Protein AF-A0A7C1Y4S5-F1 (afdb_monomer_lite)

Sequence (150 aa):
MARQTVYVSGLDELRKGLRSAPPAVKRRLGQVNFEAGKAVIGWAEQEAQSAPAVTRHIFHAKALKASRAARSARLTLGGKKPKIAFAPGAEYGAKKYKRFPPWKGNQWSPDSGKVGYAMHPAFRKRKSEFLDIYMAMLDKVLSEPFPEDV

Foldseek 3Di:
DDDDPDDDPCLVVVLVCLVVDDPQLLQLLLVLLQVLQVVLLVLLLVLQVVFPPLQNQLSVVVQWHWGSGSSHTDIGGFDPDPSRNCRQCQFQNDPPDPPHDPGQDDDPDLQDGPGTRGSSVSCNVCVVVSVVSSVVSVCVSVVDPDPDDD

Structure (mmCIF, N/CA/C/O backbone):
data_AF-A0A7C1Y4S5-F1
#
_entry.id   AF-A0A7C1Y4S5-F1
#
loop_
_atom_site.group_PDB
_atom_site.id
_atom_site.type_symbol
_atom_site.label_atom_id
_atom_site.label_alt_id
_atom_site.label_comp_id
_atom_site.label_asym_id
_atom_site.label_entity_id
_atom_site.label_seq_id
_atom_site.pdbx_PDB_ins_code
_atom_site.Cartn_x
_atom_site.Cartn_y
_atom_site.Cartn_z
_atom_site.occupancy
_atom_site.B_iso_or_equiv
_atom_site.auth_seq_id
_atom_site.auth_comp_id
_atom_site.auth_asym_id
_atom_site.auth_atom_id
_atom_site.pdbx_PDB_model_num
ATOM 1 N N . MET A 1 1 ? -17.733 -6.679 -24.418 1.00 42.50 1 MET A N 1
ATOM 2 C CA . MET A 1 1 ? -17.828 -7.404 -23.131 1.00 42.50 1 MET A CA 1
ATOM 3 C C . MET A 1 1 ? -18.626 -6.547 -22.162 1.00 42.50 1 MET A C 1
ATOM 5 O O . MET A 1 1 ? -18.253 -5.397 -21.955 1.00 42.50 1 MET A O 1
ATOM 9 N N . ALA A 1 2 ? -19.755 -7.049 -21.661 1.00 44.09 2 ALA A N 1
ATOM 10 C CA . ALA A 1 2 ? -20.626 -6.311 -20.748 1.00 44.09 2 ALA A CA 1
ATOM 11 C C . ALA A 1 2 ? -19.948 -6.119 -19.377 1.00 44.09 2 ALA A C 1
ATOM 13 O O . ALA A 1 2 ? -19.316 -7.038 -18.860 1.00 44.09 2 ALA A O 1
ATOM 14 N N . ARG A 1 3 ? -20.054 -4.910 -18.806 1.00 49.00 3 ARG A N 1
ATOM 15 C CA . ARG A 1 3 ? -19.579 -4.570 -17.453 1.00 49.00 3 ARG A CA 1
ATOM 16 C C . ARG A 1 3 ? -20.334 -5.417 -16.424 1.00 49.00 3 ARG A C 1
ATOM 18 O O . ARG A 1 3 ? -21.515 -5.174 -16.203 1.00 49.00 3 ARG A O 1
ATOM 25 N N . GLN A 1 4 ? -19.659 -6.344 -15.749 1.00 51.31 4 GLN A N 1
ATOM 26 C CA . GLN A 1 4 ? -20.163 -6.868 -14.481 1.00 51.31 4 GLN A CA 1
ATOM 27 C C . GLN A 1 4 ? -19.812 -5.871 -13.380 1.00 51.31 4 GLN A C 1
ATOM 29 O O . GLN A 1 4 ? -18.689 -5.823 -12.879 1.00 51.31 4 GLN A O 1
ATOM 34 N N . THR A 1 5 ? -20.777 -5.026 -13.033 1.00 58.62 5 THR A N 1
ATOM 35 C CA . THR A 1 5 ? -20.714 -4.252 -11.797 1.00 58.62 5 THR A CA 1
ATOM 36 C C . THR A 1 5 ? -20.957 -5.227 -10.651 1.00 58.62 5 THR A C 1
ATOM 38 O O . THR A 1 5 ? -22.079 -5.685 -10.456 1.00 58.62 5 THR A O 1
ATOM 41 N N . VAL A 1 6 ? -19.902 -5.590 -9.924 1.00 70.06 6 VAL A N 1
ATOM 42 C CA . VAL A 1 6 ? -20.026 -6.432 -8.730 1.00 70.06 6 VAL A CA 1
ATOM 43 C C . VAL A 1 6 ? -20.606 -5.573 -7.612 1.00 70.06 6 VAL A C 1
ATOM 45 O O . VAL A 1 6 ? -19.927 -4.694 -7.081 1.00 70.06 6 VAL A O 1
ATOM 48 N N . TYR A 1 7 ? -21.876 -5.798 -7.284 1.00 70.19 7 TYR A N 1
ATOM 49 C CA . TYR A 1 7 ? -22.508 -5.193 -6.120 1.00 70.19 7 TYR A CA 1
ATOM 50 C C . TYR A 1 7 ? -22.237 -6.076 -4.904 1.00 70.19 7 TYR A C 1
ATOM 52 O O . TYR A 1 7 ? -22.620 -7.244 -4.880 1.00 70.19 7 TYR A O 1
ATOM 60 N N . VAL A 1 8 ? -21.544 -5.530 -3.908 1.00 75.50 8 VAL A N 1
ATOM 61 C CA . VAL A 1 8 ? -21.287 -6.229 -2.647 1.00 75.50 8 VAL A CA 1
ATOM 62 C C . VAL A 1 8 ? -22.318 -5.744 -1.640 1.00 75.50 8 VAL A C 1
ATOM 64 O O . VAL A 1 8 ? -22.216 -4.624 -1.137 1.00 75.50 8 VAL A O 1
ATOM 67 N N . SER A 1 9 ? -23.319 -6.583 -1.377 1.00 82.44 9 SER A N 1
ATOM 68 C CA . SER A 1 9 ? -24.335 -6.312 -0.357 1.00 82.44 9 SER A CA 1
ATOM 69 C C . SER A 1 9 ? -23.674 -6.085 1.010 1.00 82.44 9 SER A C 1
ATOM 71 O O . SER A 1 9 ? -22.777 -6.839 1.389 1.00 82.44 9 SER A O 1
ATOM 73 N N . GLY A 1 10 ? -24.074 -5.036 1.735 1.00 80.69 10 GLY A N 1
ATOM 74 C CA . GLY A 1 10 ? -23.580 -4.738 3.086 1.00 80.69 10 GLY A CA 1
ATOM 75 C C . GLY A 1 10 ? -22.299 -3.895 3.167 1.00 80.69 10 GLY A C 1
ATOM 76 O O . GLY A 1 10 ? -21.916 -3.465 4.257 1.00 80.69 10 GLY A O 1
ATOM 77 N N . LEU A 1 11 ? -21.604 -3.631 2.051 1.00 81.50 11 LEU A N 1
ATOM 78 C CA . LEU A 1 11 ? -20.330 -2.896 2.083 1.00 81.50 11 LEU A CA 1
ATOM 79 C C . LEU A 1 11 ? -20.509 -1.418 2.454 1.00 81.50 11 LEU A C 1
ATOM 81 O O . LEU A 1 11 ? -19.671 -0.840 3.155 1.00 81.50 11 LEU A O 1
ATOM 85 N N . ASP A 1 12 ? -21.573 -0.784 1.972 1.00 82.75 12 ASP A N 1
ATOM 86 C CA . ASP A 1 12 ? -21.826 0.626 2.259 1.00 82.75 12 ASP A CA 1
ATOM 87 C C . ASP A 1 12 ? -22.376 0.818 3.676 1.00 82.75 12 ASP A C 1
ATOM 89 O O . ASP A 1 12 ? -21.996 1.778 4.353 1.00 82.75 12 ASP A O 1
ATOM 93 N N . GLU A 1 13 ? -23.174 -0.128 4.169 1.00 85.06 13 GLU A N 1
ATOM 94 C CA . GLU A 1 13 ? -23.612 -0.229 5.562 1.00 85.06 13 GLU A CA 1
ATOM 95 C C . GLU A 1 13 ? -22.403 -0.380 6.488 1.00 85.06 13 GLU A C 1
ATOM 97 O O . GLU A 1 13 ? -22.248 0.403 7.427 1.00 85.06 13 GLU A O 1
ATOM 102 N N . LEU A 1 14 ? -21.481 -1.293 6.168 1.00 82.25 14 LEU A N 1
ATOM 103 C CA . LEU A 1 14 ? -20.233 -1.469 6.909 1.00 82.25 14 LEU A CA 1
ATOM 104 C C . LEU A 1 14 ? -19.409 -0.176 6.926 1.00 82.25 14 LEU A C 1
ATOM 106 O O . LEU A 1 14 ? -18.953 0.266 7.978 1.00 82.25 14 LEU A O 1
ATOM 110 N N . ARG A 1 15 ? -19.236 0.489 5.778 1.00 82.00 15 ARG A N 1
ATOM 111 C CA . ARG A 1 15 ? -18.491 1.759 5.701 1.00 82.00 15 ARG A CA 1
ATOM 112 C C . ARG A 1 15 ? -19.128 2.864 6.536 1.00 82.00 15 ARG A C 1
ATOM 114 O O . ARG A 1 15 ? -18.396 3.677 7.111 1.00 82.00 15 ARG A O 1
ATOM 121 N N . LYS A 1 16 ? -20.461 2.925 6.577 1.00 85.00 16 LYS A N 1
ATOM 122 C CA . LYS A 1 16 ? -21.208 3.850 7.438 1.00 85.00 16 LYS A CA 1
ATOM 123 C C . LYS A 1 16 ? -21.005 3.489 8.912 1.00 85.00 16 LYS A C 1
ATOM 125 O O . LYS A 1 16 ? -20.628 4.372 9.677 1.00 85.00 16 LYS A O 1
ATOM 130 N N . GLY A 1 17 ? -21.118 2.214 9.282 1.00 83.19 17 GLY A N 1
ATOM 131 C CA . GLY A 1 17 ? -20.847 1.724 10.638 1.00 83.19 17 GLY A CA 1
ATOM 132 C C . GLY A 1 17 ? -19.432 2.065 11.112 1.00 83.19 17 GLY A C 1
ATOM 133 O O . GLY A 1 17 ? -19.253 2.688 12.155 1.00 83.19 17 GLY A O 1
ATOM 134 N N . LEU A 1 18 ? -18.416 1.809 10.283 1.00 83.25 18 LEU A N 1
ATOM 135 C C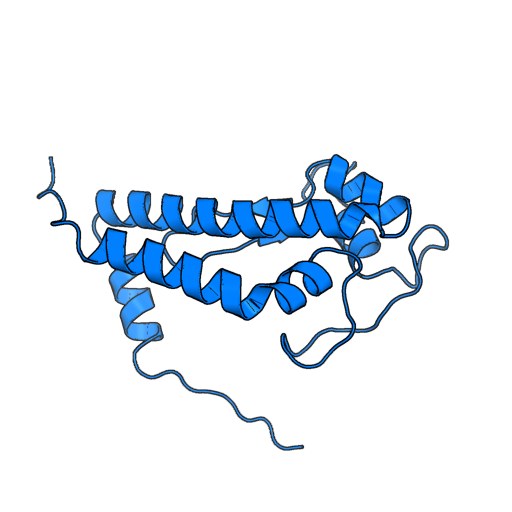A . LEU A 1 18 ? -17.021 2.167 10.568 1.00 83.25 18 LEU A CA 1
ATOM 136 C C . LEU A 1 18 ? -16.794 3.680 10.701 1.00 83.25 18 LEU A C 1
ATOM 138 O O . LEU A 1 18 ? -15.864 4.123 11.380 1.00 83.25 18 LEU A O 1
ATOM 142 N N . ARG A 1 19 ? -17.625 4.504 10.053 1.00 83.62 19 ARG A N 1
ATOM 143 C CA . ARG A 1 19 ? -17.575 5.962 10.212 1.00 83.62 19 ARG A CA 1
ATOM 144 C C . ARG A 1 19 ? -18.097 6.394 11.580 1.00 83.62 19 ARG A C 1
ATOM 146 O O . ARG A 1 19 ? -17.559 7.357 12.125 1.00 83.62 19 ARG A O 1
ATOM 153 N N . SER A 1 20 ? -19.070 5.682 12.134 1.00 87.00 20 SER A N 1
ATOM 154 C CA . SER A 1 20 ? -19.657 5.954 13.451 1.00 87.00 20 SER A CA 1
ATOM 155 C C . SER A 1 20 ? -18.988 5.188 14.596 1.00 87.00 20 SER A C 1
ATOM 157 O O . SER A 1 20 ? -19.250 5.498 15.747 1.00 87.00 20 SER A O 1
ATOM 159 N N . ALA A 1 21 ? -18.083 4.250 14.299 1.00 85.88 21 ALA A N 1
ATOM 160 C CA . ALA A 1 21 ? -17.391 3.449 15.306 1.00 85.88 21 ALA A CA 1
ATOM 161 C C . ALA A 1 21 ? -16.621 4.296 16.349 1.00 85.88 21 ALA A C 1
ATOM 163 O O . ALA A 1 21 ? -16.157 5.400 16.013 1.00 85.88 21 ALA A O 1
ATOM 164 N N . PRO A 1 22 ? -16.413 3.773 17.573 1.00 88.50 22 PRO A N 1
ATOM 165 C CA . PRO A 1 22 ? -15.648 4.462 18.606 1.00 88.50 22 PRO A CA 1
ATOM 166 C C . PRO A 1 22 ? -14.219 4.820 18.152 1.00 88.50 22 PRO A C 1
ATOM 168 O O . PRO A 1 22 ? -13.632 4.128 17.303 1.00 88.50 22 PRO A O 1
ATOM 171 N N . PRO A 1 23 ? -13.612 5.896 18.691 1.00 88.94 23 PRO A N 1
ATOM 172 C CA . PRO A 1 23 ? -12.260 6.320 18.322 1.00 88.94 23 PRO A CA 1
ATOM 173 C C . PRO A 1 23 ? -11.196 5.229 18.505 1.00 88.94 23 PRO A C 1
ATOM 175 O O . PRO A 1 23 ? -10.288 5.123 17.674 1.00 88.94 23 PRO A O 1
ATOM 178 N N . ALA A 1 24 ? -11.321 4.402 19.549 1.00 87.38 24 ALA A N 1
ATOM 179 C CA . ALA A 1 24 ? -10.422 3.279 19.815 1.00 87.38 24 ALA A CA 1
ATOM 180 C C . ALA A 1 24 ? -10.436 2.259 18.662 1.00 87.38 24 ALA A C 1
ATOM 182 O O . ALA A 1 24 ? -9.384 1.934 18.100 1.00 87.38 24 ALA A O 1
ATOM 183 N N . VAL A 1 25 ? -11.632 1.858 18.220 1.00 86.25 25 VAL A N 1
ATOM 184 C CA . VAL A 1 25 ? -11.836 0.935 17.091 1.00 86.25 25 VAL A CA 1
ATOM 185 C C . VAL A 1 25 ? -11.248 1.506 15.804 1.00 86.25 25 VAL A C 1
ATOM 187 O O . VAL A 1 25 ? -10.482 0.843 15.104 1.00 86.25 25 VAL A O 1
ATOM 190 N N . LYS A 1 26 ? -11.527 2.782 15.510 1.00 89.62 26 LYS A N 1
ATOM 191 C CA . LYS A 1 26 ? -10.980 3.464 14.326 1.00 89.62 26 LYS A CA 1
ATOM 192 C C . LYS A 1 26 ? -9.455 3.493 14.328 1.00 89.62 26 LYS A C 1
ATOM 194 O O . LYS A 1 26 ? -8.841 3.310 13.276 1.00 89.62 26 LYS A O 1
ATOM 199 N N . ARG A 1 27 ? -8.834 3.726 15.488 1.00 90.19 27 ARG A N 1
ATOM 200 C CA . ARG A 1 27 ? -7.373 3.744 15.631 1.00 90.19 27 ARG A CA 1
ATOM 201 C C . ARG A 1 27 ? -6.779 2.362 15.369 1.00 90.19 27 ARG A C 1
ATOM 203 O O . ARG A 1 27 ? -5.809 2.264 14.620 1.00 90.19 27 ARG A O 1
ATOM 210 N N . ARG A 1 28 ? -7.389 1.311 15.926 1.00 89.44 28 ARG A N 1
ATOM 211 C CA . ARG A 1 28 ? -6.960 -0.083 15.747 1.00 89.44 28 ARG A CA 1
ATOM 212 C C . ARG A 1 28 ? -7.080 -0.531 14.289 1.00 89.44 28 ARG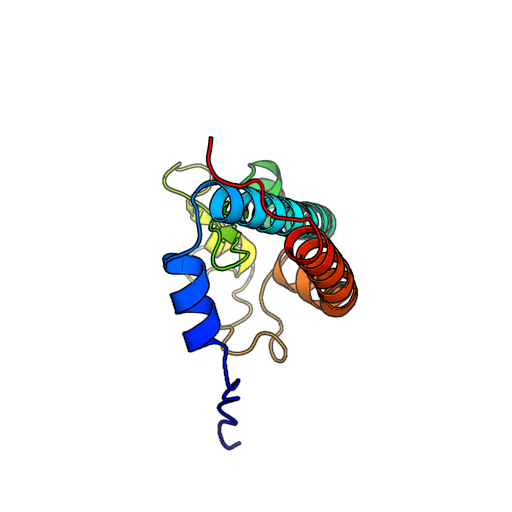 A C 1
ATOM 214 O O . ARG A 1 28 ? -6.096 -0.980 13.710 1.00 89.44 28 ARG A O 1
ATOM 221 N N . LEU A 1 29 ? -8.229 -0.290 13.658 1.00 90.38 29 LEU A N 1
ATOM 222 C CA . LEU A 1 29 ? -8.431 -0.564 12.230 1.00 90.38 29 LEU A CA 1
ATOM 223 C C . LEU A 1 29 ? -7.473 0.240 11.347 1.00 90.38 29 LEU A C 1
ATOM 225 O O . LEU A 1 29 ? -6.924 -0.276 10.378 1.00 90.38 29 LEU A O 1
ATOM 229 N N . GLY A 1 30 ? -7.231 1.508 11.687 1.00 91.50 30 GLY A N 1
ATOM 230 C CA . GLY A 1 30 ? -6.249 2.337 10.994 1.00 91.50 30 GLY A CA 1
ATOM 231 C C . GLY A 1 30 ? -4.832 1.766 11.070 1.00 91.50 30 GLY A C 1
ATOM 232 O O . GLY A 1 30 ? -4.096 1.836 10.086 1.00 91.50 30 GLY A O 1
ATOM 233 N N . GLN A 1 31 ? -4.459 1.179 12.207 1.00 92.38 31 GLN A N 1
ATOM 234 C CA . GLN A 1 31 ? -3.170 0.517 12.389 1.00 92.38 31 GLN A CA 1
ATOM 235 C C . GLN A 1 31 ? -3.070 -0.767 11.554 1.00 92.38 31 GLN A C 1
ATOM 237 O O . GLN A 1 31 ? -2.095 -0.914 10.821 1.00 92.38 31 GLN A O 1
ATOM 242 N N . VAL A 1 32 ? -4.094 -1.625 11.568 1.00 91.75 32 VAL A N 1
ATOM 243 C CA . VAL A 1 32 ? -4.147 -2.832 10.719 1.00 91.75 32 VAL A CA 1
ATOM 244 C C . VAL A 1 32 ? -4.042 -2.480 9.237 1.00 91.75 32 VAL A C 1
ATOM 246 O O . VAL A 1 32 ? -3.207 -3.023 8.517 1.00 91.75 32 VAL A O 1
ATOM 249 N N . ASN A 1 33 ? -4.819 -1.499 8.778 1.00 92.25 33 ASN A N 1
ATOM 250 C CA . ASN A 1 33 ? -4.788 -1.045 7.386 1.00 92.25 33 ASN A CA 1
ATOM 251 C C . ASN A 1 33 ? -3.410 -0.508 6.978 1.00 92.25 33 ASN A C 1
ATOM 253 O O . ASN A 1 33 ? -2.990 -0.645 5.826 1.00 92.25 33 ASN A O 1
ATOM 257 N N . PHE A 1 34 ? -2.697 0.097 7.925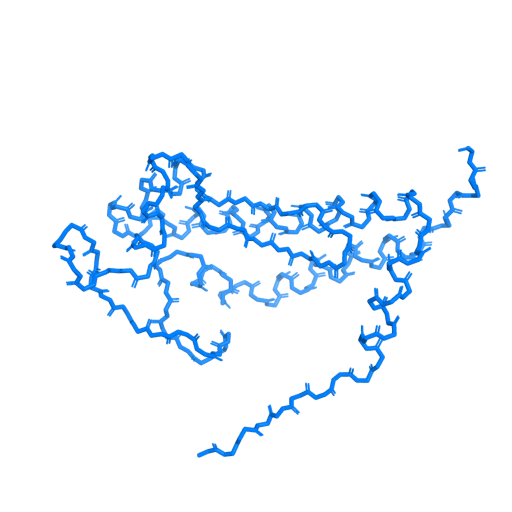 1.00 92.88 34 PHE A N 1
ATOM 258 C CA . PHE A 1 34 ? -1.347 0.591 7.715 1.00 92.88 34 PHE A CA 1
ATOM 259 C C . PHE A 1 34 ? -0.306 -0.528 7.680 1.00 92.88 34 PHE A C 1
ATOM 261 O O . PHE A 1 34 ? 0.602 -0.474 6.851 1.00 92.88 34 PHE A O 1
ATOM 268 N N . GLU A 1 35 ? -0.435 -1.542 8.532 1.00 92.31 35 GLU A N 1
ATOM 269 C CA . GLU A 1 35 ? 0.427 -2.729 8.534 1.00 92.31 35 GLU A CA 1
ATOM 270 C C . GLU A 1 35 ? 0.250 -3.555 7.259 1.00 92.31 35 GLU A C 1
ATOM 272 O O . GLU A 1 35 ? 1.235 -3.850 6.581 1.00 92.31 35 GLU A O 1
ATOM 277 N N . ALA A 1 36 ? -0.995 -3.792 6.844 1.00 90.06 36 ALA A N 1
ATOM 278 C CA . ALA A 1 36 ? -1.307 -4.398 5.554 1.00 90.06 36 ALA A CA 1
ATOM 279 C C . ALA A 1 36 ? -0.685 -3.605 4.394 1.00 90.06 36 ALA A C 1
ATOM 281 O O . ALA A 1 36 ? -0.042 -4.161 3.503 1.00 90.06 36 ALA A O 1
ATOM 282 N N . GLY A 1 37 ? -0.814 -2.275 4.430 1.00 89.69 37 GLY A N 1
ATOM 283 C CA . GLY A 1 37 ? -0.191 -1.398 3.443 1.00 89.69 37 GLY A CA 1
ATOM 284 C C . GLY A 1 37 ? 1.339 -1.487 3.438 1.00 89.69 37 GLY A C 1
ATOM 285 O O . GLY A 1 37 ? 1.944 -1.447 2.369 1.00 89.69 37 GLY A O 1
ATOM 286 N N . LYS A 1 38 ? 1.981 -1.640 4.601 1.00 91.88 38 LYS A N 1
ATOM 287 C CA . LYS A 1 38 ? 3.438 -1.825 4.701 1.00 91.88 38 LYS A CA 1
ATOM 288 C C . LYS A 1 38 ? 3.907 -3.124 4.057 1.00 91.88 38 LYS A C 1
ATOM 290 O O . LYS A 1 38 ? 4.942 -3.095 3.398 1.00 91.88 38 LYS A O 1
ATOM 295 N N . ALA A 1 39 ? 3.162 -4.218 4.213 1.00 90.44 39 ALA A N 1
ATOM 296 C CA . ALA A 1 39 ? 3.491 -5.480 3.552 1.00 90.44 39 ALA A CA 1
ATOM 297 C C . ALA A 1 39 ? 3.540 -5.294 2.026 1.00 90.44 39 ALA A C 1
ATOM 299 O O . ALA A 1 39 ? 4.546 -5.607 1.392 1.00 90.44 39 ALA A O 1
ATOM 300 N N . VAL A 1 40 ? 2.516 -4.643 1.458 1.00 88.94 40 VAL A N 1
ATOM 301 C CA . VAL A 1 40 ? 2.466 -4.341 0.018 1.00 88.94 40 VAL A CA 1
ATOM 302 C C . VAL A 1 40 ? 3.603 -3.419 -0.419 1.00 88.94 40 VAL A C 1
ATOM 304 O O . VAL A 1 40 ? 4.170 -3.619 -1.491 1.00 88.94 40 VAL A O 1
ATOM 307 N N . ILE A 1 41 ? 3.970 -2.428 0.399 1.00 90.62 41 ILE A N 1
ATOM 308 C CA . ILE A 1 41 ? 5.126 -1.565 0.118 1.00 90.62 41 ILE A CA 1
ATOM 309 C C . ILE A 1 41 ? 6.413 -2.389 0.070 1.00 90.62 41 ILE A C 1
ATOM 311 O O . ILE A 1 41 ? 7.164 -2.244 -0.889 1.00 90.62 41 ILE A O 1
ATOM 315 N N . GLY A 1 42 ? 6.640 -3.280 1.039 1.00 90.06 42 GLY A N 1
ATOM 316 C CA . GLY A 1 42 ? 7.817 -4.149 1.061 1.00 90.06 42 GLY A CA 1
ATOM 317 C C . GLY A 1 42 ? 7.900 -5.044 -0.177 1.00 90.06 42 GLY A C 1
ATOM 318 O O . GLY A 1 42 ? 8.953 -5.143 -0.804 1.00 90.06 42 GLY A O 1
ATOM 319 N N . TRP A 1 43 ? 6.779 -5.630 -0.603 1.00 90.62 43 TRP A N 1
ATOM 320 C CA . TRP A 1 43 ? 6.733 -6.422 -1.836 1.00 90.62 43 TRP A CA 1
ATOM 321 C C . TRP A 1 43 ? 6.988 -5.578 -3.086 1.00 90.62 43 TRP A C 1
ATOM 323 O O . TRP A 1 43 ? 7.690 -6.009 -3.997 1.00 90.62 43 TRP A O 1
ATOM 333 N N . ALA A 1 44 ? 6.444 -4.363 -3.136 1.00 88.19 44 ALA A N 1
ATOM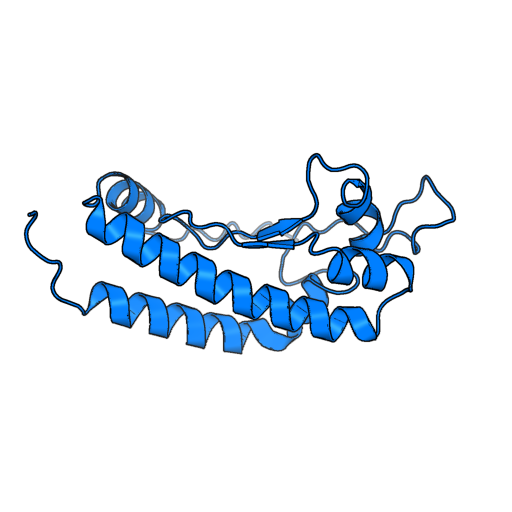 334 C CA . ALA A 1 44 ? 6.662 -3.457 -4.252 1.00 88.19 44 ALA A CA 1
ATOM 335 C C . ALA A 1 44 ? 8.116 -2.964 -4.320 1.00 88.19 44 ALA A C 1
ATOM 337 O O . ALA A 1 44 ? 8.663 -2.836 -5.410 1.00 88.19 44 ALA A O 1
ATOM 338 N N . GLU A 1 45 ? 8.765 -2.735 -3.178 1.00 89.31 45 GLU A N 1
ATOM 339 C CA . GLU A 1 45 ? 10.195 -2.421 -3.102 1.00 89.31 45 GLU A CA 1
ATOM 340 C C . GLU A 1 45 ? 11.064 -3.592 -3.583 1.00 89.31 45 GLU A C 1
ATOM 342 O O . GLU A 1 45 ? 12.043 -3.362 -4.292 1.00 89.31 45 GLU A O 1
ATOM 347 N N . GLN A 1 46 ? 10.687 -4.838 -3.270 1.00 89.00 46 GLN A N 1
ATOM 348 C CA . GLN A 1 46 ? 11.355 -6.037 -3.795 1.00 89.00 46 GLN A CA 1
ATOM 349 C C . GLN A 1 46 ? 11.213 -6.140 -5.318 1.00 89.00 46 GLN A C 1
ATOM 351 O O . GLN A 1 46 ? 12.213 -6.270 -6.020 1.00 89.00 46 GLN A O 1
ATOM 356 N N . GLU A 1 47 ? 9.994 -6.010 -5.853 1.00 87.88 47 GLU A N 1
ATOM 357 C CA . GLU A 1 47 ? 9.772 -6.019 -7.307 1.00 87.88 47 GLU A CA 1
ATOM 358 C C . GLU A 1 47 ? 10.508 -4.871 -8.003 1.00 87.88 47 GLU A C 1
ATOM 360 O O . GLU A 1 47 ? 11.064 -5.056 -9.091 1.00 87.88 47 GLU A O 1
ATOM 365 N N . ALA A 1 48 ? 10.582 -3.701 -7.359 1.00 87.31 48 ALA A N 1
ATOM 366 C CA . ALA A 1 48 ? 11.275 -2.544 -7.900 1.00 87.31 48 ALA A CA 1
ATOM 367 C C . ALA A 1 48 ? 12.751 -2.834 -8.181 1.00 87.31 48 ALA A C 1
ATOM 369 O O . ALA A 1 48 ? 13.266 -2.279 -9.143 1.00 87.31 48 ALA A O 1
ATOM 370 N N . GLN A 1 49 ? 13.426 -3.725 -7.444 1.00 87.25 49 GLN A N 1
ATOM 371 C CA . GLN A 1 49 ? 14.841 -4.063 -7.683 1.00 87.25 49 GLN A CA 1
ATOM 372 C C . GLN A 1 49 ? 15.106 -4.595 -9.099 1.00 87.25 49 GLN A C 1
ATOM 374 O O . GLN A 1 49 ? 16.178 -4.356 -9.659 1.00 87.25 49 GLN A O 1
ATOM 379 N N . SER A 1 50 ? 14.112 -5.262 -9.688 1.00 85.38 50 SER A N 1
ATOM 380 C CA . SER A 1 50 ? 14.149 -5.774 -11.062 1.00 85.38 50 SER A CA 1
ATOM 381 C C . SER A 1 50 ? 13.607 -4.782 -12.104 1.00 85.38 50 SER A C 1
ATOM 383 O O . SER A 1 50 ? 13.672 -5.029 -13.309 1.00 85.38 50 SER A O 1
ATOM 385 N N . ALA A 1 51 ? 13.071 -3.643 -11.658 1.00 85.19 51 ALA A N 1
ATOM 386 C CA . ALA A 1 51 ? 12.447 -2.635 -12.501 1.00 85.19 51 ALA A CA 1
ATOM 387 C C . ALA A 1 51 ? 13.476 -1.648 -13.102 1.00 85.19 51 ALA A C 1
ATOM 389 O O . ALA A 1 51 ? 14.625 -1.565 -12.651 1.00 85.19 51 ALA A O 1
ATOM 390 N N . PRO A 1 52 ? 13.077 -0.842 -14.109 1.00 83.75 52 PRO A N 1
ATOM 391 C CA . PRO A 1 52 ? 13.938 0.187 -14.687 1.00 83.75 52 PRO A CA 1
ATOM 392 C C . PRO A 1 52 ? 14.533 1.132 -13.631 1.00 83.75 52 PRO A C 1
ATOM 394 O O . PRO A 1 52 ? 13.919 1.408 -12.599 1.00 83.75 52 PRO A O 1
ATOM 397 N N . ALA A 1 53 ? 15.719 1.689 -13.903 1.00 85.31 53 ALA A N 1
ATOM 398 C CA . ALA A 1 53 ? 16.484 2.491 -12.937 1.00 85.31 53 ALA A CA 1
ATOM 399 C C . ALA A 1 53 ? 15.687 3.649 -12.305 1.00 85.31 53 ALA A C 1
ATOM 401 O O . ALA A 1 53 ? 15.790 3.894 -11.103 1.00 85.31 53 ALA A O 1
ATOM 402 N N . VAL A 1 54 ? 14.846 4.322 -13.093 1.00 84.69 54 VAL A N 1
ATOM 403 C CA . VAL A 1 54 ? 13.993 5.418 -12.611 1.00 84.69 54 VAL A CA 1
ATOM 404 C C . VAL A 1 54 ? 12.910 4.913 -11.653 1.00 84.69 54 VAL A C 1
ATOM 406 O O . VAL A 1 54 ? 12.625 5.576 -10.656 1.00 84.69 54 VAL A O 1
ATOM 409 N N . THR A 1 55 ? 12.349 3.727 -11.905 1.00 83.62 55 THR A N 1
ATOM 410 C CA . THR A 1 55 ? 11.418 3.061 -10.988 1.00 83.62 55 THR A CA 1
ATOM 411 C C . THR A 1 55 ? 12.139 2.710 -9.687 1.00 83.62 55 THR A C 1
ATOM 413 O O . THR A 1 55 ? 11.714 3.163 -8.634 1.00 83.62 55 THR A O 1
ATOM 416 N N . ARG A 1 56 ? 13.298 2.041 -9.725 1.00 84.88 56 ARG A N 1
ATOM 417 C CA . ARG A 1 56 ? 14.093 1.756 -8.509 1.00 84.88 56 ARG A CA 1
ATOM 418 C C . ARG A 1 56 ? 14.288 2.984 -7.632 1.00 84.88 56 ARG A C 1
ATOM 420 O O . ARG A 1 56 ? 13.983 2.962 -6.442 1.00 84.88 56 ARG A O 1
ATOM 427 N N . HIS A 1 57 ? 14.732 4.080 -8.240 1.00 82.06 57 HIS A N 1
ATOM 428 C CA . HIS A 1 57 ? 15.017 5.313 -7.520 1.00 82.06 57 HIS A CA 1
ATOM 429 C C . HIS A 1 57 ? 13.791 5.874 -6.776 1.00 82.06 57 HIS A C 1
ATOM 431 O O . HIS A 1 57 ? 13.926 6.328 -5.641 1.00 82.06 57 HIS A O 1
ATOM 437 N N . ILE A 1 58 ? 12.585 5.842 -7.362 1.00 81.81 58 ILE A N 1
ATOM 438 C CA . ILE A 1 58 ? 11.388 6.367 -6.675 1.00 81.81 58 ILE A CA 1
ATOM 439 C C . ILE A 1 58 ? 10.951 5.494 -5.491 1.00 81.81 58 ILE A C 1
ATOM 441 O O . ILE A 1 58 ? 10.479 6.030 -4.487 1.00 81.81 58 ILE A O 1
ATOM 445 N N . PHE A 1 59 ? 11.135 4.174 -5.577 1.00 80.94 59 PHE A N 1
ATOM 446 C CA . PHE A 1 59 ? 10.806 3.255 -4.489 1.00 80.94 59 PHE A CA 1
ATOM 447 C C . PHE A 1 59 ? 11.826 3.394 -3.353 1.00 80.94 59 PHE A C 1
ATOM 449 O O . PHE A 1 59 ? 11.423 3.577 -2.208 1.00 80.94 59 PHE A O 1
ATOM 456 N N . HIS A 1 60 ? 13.122 3.514 -3.665 1.00 75.94 60 HIS A N 1
ATOM 457 C CA . HIS A 1 60 ? 14.149 3.884 -2.678 1.00 75.94 60 HIS A CA 1
ATOM 458 C C . HIS A 1 60 ? 13.900 5.255 -2.032 1.00 75.94 60 HIS A C 1
ATOM 460 O O . HIS A 1 60 ? 14.149 5.443 -0.841 1.00 75.94 60 HIS A O 1
ATOM 466 N N . ALA A 1 61 ? 13.348 6.214 -2.780 1.00 76.12 61 ALA A N 1
ATOM 467 C CA . ALA A 1 61 ? 12.963 7.524 -2.257 1.00 76.12 61 ALA A CA 1
ATOM 468 C C . ALA A 1 61 ? 11.688 7.501 -1.386 1.00 76.12 61 ALA A C 1
ATOM 470 O O . ALA A 1 61 ? 11.189 8.568 -1.013 1.00 76.12 61 ALA A O 1
ATOM 471 N N . LYS A 1 62 ? 11.152 6.313 -1.056 1.00 82.25 62 LYS A N 1
ATOM 472 C CA . LYS A 1 62 ? 9.936 6.112 -0.251 1.00 82.25 62 LYS A CA 1
ATOM 473 C C . LYS A 1 62 ? 8.739 6.879 -0.820 1.00 82.25 62 LYS A C 1
ATOM 475 O O . LYS A 1 62 ? 8.003 7.559 -0.099 1.00 82.25 62 LYS A O 1
ATOM 480 N N . ALA A 1 63 ? 8.569 6.812 -2.143 1.00 85.00 63 ALA A N 1
ATOM 481 C CA . ALA A 1 63 ? 7.454 7.460 -2.826 1.00 85.00 63 ALA A CA 1
ATOM 482 C C . ALA A 1 63 ? 6.098 6.803 -2.523 1.00 85.00 63 ALA A C 1
ATOM 484 O O . ALA A 1 63 ? 5.071 7.446 -2.728 1.00 85.00 63 ALA A O 1
ATOM 485 N N . LEU A 1 64 ? 6.075 5.559 -2.036 1.00 87.31 64 LEU A N 1
ATOM 486 C CA . LEU A 1 64 ? 4.858 4.902 -1.572 1.00 87.31 64 LEU A CA 1
ATOM 487 C C . LEU A 1 64 ? 4.597 5.167 -0.092 1.00 87.31 64 LEU A C 1
ATOM 489 O O . LEU A 1 64 ? 5.498 5.111 0.745 1.00 87.31 64 LEU A O 1
ATOM 493 N N . LYS A 1 65 ? 3.330 5.417 0.237 1.00 89.81 65 LYS A N 1
ATOM 494 C CA . LYS A 1 65 ? 2.875 5.613 1.614 1.00 89.81 65 LYS A CA 1
ATOM 495 C C . LYS A 1 65 ? 1.602 4.835 1.884 1.00 89.81 65 LYS A C 1
ATOM 497 O O . LYS A 1 65 ? 0.629 4.969 1.146 1.00 89.81 65 LYS A O 1
ATOM 502 N N . ALA A 1 66 ? 1.601 4.098 2.987 1.00 90.31 66 ALA A N 1
ATOM 503 C CA . ALA A 1 66 ? 0.407 3.461 3.513 1.00 90.31 66 ALA A CA 1
ATOM 504 C C . ALA A 1 66 ? -0.436 4.462 4.309 1.00 90.31 66 ALA A C 1
ATOM 506 O O . ALA A 1 66 ? 0.084 5.312 5.038 1.00 90.31 66 ALA A O 1
ATOM 507 N N . SER A 1 67 ? -1.752 4.364 4.153 1.00 89.12 67 SER A N 1
ATOM 508 C CA . SER A 1 67 ? -2.726 5.152 4.897 1.00 89.12 67 SER A CA 1
ATOM 509 C C . SER A 1 67 ? -3.106 4.466 6.209 1.00 89.12 67 SER A C 1
ATOM 511 O O . SER A 1 67 ? -3.236 3.249 6.253 1.00 89.12 67 SER A O 1
ATOM 513 N N . ARG A 1 68 ? -3.368 5.264 7.251 1.00 90.62 68 ARG A N 1
ATOM 514 C CA . ARG A 1 68 ? -4.000 4.826 8.512 1.00 90.62 68 ARG A CA 1
ATOM 515 C C . ARG A 1 68 ? -5.518 5.034 8.521 1.00 90.62 68 ARG A C 1
ATOM 517 O O . ARG A 1 68 ? -6.128 5.206 9.571 1.00 90.62 68 ARG A O 1
ATOM 524 N N . ALA A 1 69 ? -6.149 5.115 7.351 1.00 87.81 69 ALA A N 1
ATOM 525 C CA . ALA A 1 69 ? -7.591 5.300 7.275 1.00 87.81 69 ALA A CA 1
ATOM 526 C C . ALA A 1 69 ? -8.313 4.058 7.816 1.00 87.81 69 ALA A C 1
ATOM 528 O O . ALA A 1 69 ? -8.146 2.977 7.269 1.00 87.81 69 ALA A O 1
ATOM 529 N N . ALA A 1 70 ? -9.176 4.215 8.821 1.00 86.12 70 ALA A N 1
ATOM 530 C CA . ALA A 1 70 ? -9.934 3.104 9.416 1.00 86.12 70 ALA A CA 1
ATOM 531 C C . ALA A 1 70 ? -10.844 2.363 8.416 1.00 86.12 70 ALA A C 1
ATOM 533 O O . ALA A 1 70 ? -11.112 1.180 8.561 1.00 86.12 70 ALA A O 1
ATOM 534 N N . ARG A 1 71 ? -11.314 3.063 7.376 1.00 85.56 71 ARG A N 1
ATOM 535 C CA . ARG A 1 71 ? -12.330 2.558 6.436 1.00 85.56 71 ARG A CA 1
ATOM 536 C C . ARG A 1 71 ? -11.787 1.639 5.342 1.00 85.56 71 ARG A C 1
ATOM 538 O O . ARG A 1 71 ? -12.577 1.030 4.632 1.00 85.56 71 ARG A O 1
ATOM 545 N N . SER A 1 72 ? -10.477 1.657 5.102 1.00 84.38 72 SER A N 1
ATOM 546 C CA . SER A 1 72 ? -9.862 0.919 3.993 1.00 84.38 72 SER A CA 1
ATOM 547 C C . SER A 1 72 ? -8.342 1.022 4.043 1.00 84.38 72 SER A C 1
ATOM 549 O O . SER A 1 72 ? -7.824 2.137 4.189 1.00 84.38 72 SER A O 1
ATOM 551 N N . ALA A 1 73 ? -7.646 -0.077 3.756 1.00 86.25 73 ALA A N 1
ATOM 552 C CA . ALA A 1 73 ? -6.247 -0.044 3.348 1.00 86.25 73 ALA A CA 1
ATOM 553 C C . ALA A 1 73 ? -6.091 0.749 2.037 1.00 86.25 73 ALA A C 1
ATOM 555 O O . ALA A 1 73 ? -6.747 0.469 1.032 1.00 86.25 73 ALA A O 1
ATOM 556 N N . ARG A 1 74 ? -5.255 1.794 2.056 1.00 87.56 74 ARG A N 1
ATOM 557 C CA . ARG A 1 74 ? -4.952 2.627 0.880 1.00 87.56 74 ARG A CA 1
ATOM 558 C C . ARG A 1 74 ? -3.461 2.874 0.783 1.00 87.56 74 ARG A C 1
ATOM 560 O O . ARG A 1 74 ? -2.805 3.121 1.796 1.00 87.56 74 ARG A O 1
ATOM 567 N N . LEU A 1 75 ? -2.973 2.896 -0.450 1.00 86.94 75 LEU A N 1
ATOM 568 C CA . LEU A 1 75 ? -1.615 3.289 -0.789 1.00 86.94 75 LEU A CA 1
ATOM 569 C C . LEU A 1 75 ? -1.653 4.569 -1.615 1.00 86.94 75 LEU A C 1
ATOM 571 O O . LEU A 1 75 ? -2.455 4.705 -2.538 1.00 86.94 75 LEU A O 1
ATOM 575 N N . THR A 1 76 ? -0.765 5.497 -1.286 1.00 88.31 76 THR A N 1
ATOM 576 C CA . THR A 1 76 ? -0.545 6.716 -2.059 1.00 88.31 76 THR A CA 1
ATOM 577 C C . THR A 1 76 ? 0.822 6.632 -2.714 1.00 88.31 76 THR A C 1
ATOM 579 O O . THR A 1 76 ? 1.823 6.445 -2.023 1.00 88.31 76 THR A O 1
ATOM 582 N N . LEU A 1 77 ? 0.861 6.802 -4.035 1.00 86.25 77 LEU A N 1
ATOM 583 C CA . LEU A 1 77 ? 2.094 6.898 -4.810 1.00 86.25 77 LEU A CA 1
ATOM 584 C C . LEU A 1 77 ? 2.420 8.365 -5.106 1.00 86.25 77 LEU A C 1
ATOM 586 O O . LEU A 1 77 ? 1.621 9.086 -5.701 1.00 86.25 77 LEU A O 1
ATOM 590 N N . GLY A 1 78 ? 3.622 8.784 -4.721 1.00 84.69 78 GLY A N 1
ATOM 591 C CA . GLY A 1 78 ? 4.134 10.134 -4.914 1.00 84.69 78 GLY A CA 1
ATOM 592 C C . GLY A 1 78 ? 3.790 11.090 -3.772 1.00 84.69 78 GLY A C 1
ATOM 593 O O . GLY A 1 78 ? 3.476 10.703 -2.644 1.00 84.69 78 GLY A O 1
ATOM 594 N N . GLY A 1 79 ? 3.908 12.386 -4.046 1.00 79.38 79 GLY A N 1
ATOM 595 C CA . GLY A 1 79 ? 3.589 13.430 -3.079 1.00 79.38 79 GLY A CA 1
ATOM 596 C C . GLY A 1 79 ? 4.047 14.811 -3.526 1.00 79.38 79 GLY A C 1
ATOM 597 O O . GLY A 1 79 ? 4.600 14.978 -4.607 1.00 79.38 79 GLY A O 1
ATOM 598 N N . LYS A 1 80 ? 3.853 15.806 -2.653 1.00 74.44 80 LYS A N 1
ATOM 599 C CA . LYS A 1 80 ? 4.190 17.215 -2.930 1.00 74.44 80 LYS A CA 1
ATOM 600 C C . LYS A 1 80 ? 5.697 17.496 -3.019 1.00 74.44 80 LYS A C 1
ATOM 602 O O . LYS A 1 80 ? 6.092 18.561 -3.474 1.00 74.44 80 LYS A O 1
ATOM 607 N N . LYS A 1 81 ? 6.549 16.572 -2.555 1.00 77.00 81 LYS A N 1
ATOM 608 C CA . LYS A 1 81 ? 8.005 16.757 -2.599 1.00 77.00 81 LYS A CA 1
ATOM 609 C C . LYS A 1 81 ? 8.501 16.571 -4.041 1.00 77.00 81 LYS A C 1
ATOM 611 O O . LYS A 1 81 ? 8.196 15.528 -4.623 1.00 77.00 81 LYS A O 1
ATOM 616 N N . PRO A 1 82 ? 9.341 17.479 -4.576 1.00 71.44 82 PRO A N 1
ATOM 617 C CA . PRO A 1 82 ? 9.817 17.413 -5.958 1.00 71.44 82 PRO A CA 1
ATOM 618 C C . PRO A 1 82 ? 10.407 16.048 -6.326 1.00 71.44 82 PRO A C 1
ATOM 620 O O . PRO A 1 82 ? 10.029 15.474 -7.335 1.00 71.44 82 PRO A O 1
ATOM 623 N N . LYS A 1 83 ? 11.234 15.465 -5.445 1.00 74.88 83 LYS A N 1
ATOM 624 C CA . LYS A 1 83 ? 11.931 14.179 -5.659 1.00 74.88 83 LYS A CA 1
ATOM 625 C C . LYS A 1 83 ? 11.015 12.966 -5.898 1.00 74.88 83 LYS A C 1
ATOM 627 O O . LYS A 1 83 ? 11.473 11.977 -6.457 1.00 74.88 83 LYS A O 1
ATOM 632 N N . ILE A 1 84 ? 9.752 13.024 -5.470 1.00 82.00 84 ILE A N 1
ATOM 633 C CA . ILE A 1 84 ? 8.771 11.930 -5.620 1.00 82.00 84 ILE A CA 1
ATOM 634 C C . ILE A 1 84 ? 7.540 12.351 -6.434 1.00 82.00 84 ILE A C 1
ATOM 636 O O . ILE A 1 84 ? 6.639 11.542 -6.639 1.00 82.00 84 ILE A O 1
ATOM 640 N N . ALA A 1 85 ? 7.486 13.598 -6.913 1.00 81.12 85 ALA A N 1
ATOM 641 C CA . ALA A 1 85 ? 6.359 14.113 -7.690 1.00 81.12 85 ALA A CA 1
ATOM 642 C C . ALA A 1 85 ? 6.180 13.348 -9.013 1.00 81.12 85 ALA A C 1
ATOM 644 O O . ALA A 1 85 ? 5.067 13.152 -9.490 1.00 81.12 85 ALA A O 1
ATOM 645 N N . PHE A 1 86 ? 7.280 12.850 -9.576 1.00 84.50 86 PHE A N 1
ATOM 646 C CA . PHE A 1 86 ? 7.300 12.062 -10.810 1.00 84.50 86 PHE A CA 1
ATOM 647 C C . PHE A 1 86 ? 7.083 10.556 -10.597 1.00 84.50 86 PHE A C 1
ATOM 649 O O . PHE A 1 86 ? 7.171 9.791 -11.557 1.00 84.50 86 PHE A O 1
ATOM 656 N N . ALA A 1 87 ? 6.783 10.112 -9.371 1.00 86.94 87 ALA A N 1
ATOM 657 C CA . ALA A 1 87 ? 6.618 8.694 -9.069 1.00 86.94 87 ALA A CA 1
ATOM 658 C C . ALA A 1 87 ? 5.553 7.978 -9.928 1.00 86.94 87 ALA A C 1
ATOM 660 O O . ALA A 1 87 ? 5.834 6.877 -10.399 1.00 86.94 87 ALA A O 1
ATOM 661 N N . PRO A 1 88 ? 4.392 8.585 -10.248 1.00 85.38 88 PRO A N 1
ATOM 662 C CA . PRO A 1 88 ? 3.446 7.972 -11.181 1.00 85.38 88 PRO A CA 1
ATOM 663 C C . PRO A 1 88 ? 4.046 7.736 -12.575 1.00 85.38 88 PRO A C 1
ATOM 665 O O . PRO A 1 88 ? 3.846 6.678 -13.160 1.00 85.38 88 PRO A O 1
ATOM 668 N N . GLY A 1 89 ? 4.846 8.675 -13.089 1.00 84.75 89 GLY A N 1
ATOM 669 C CA . GLY A 1 89 ? 5.529 8.510 -14.377 1.00 84.75 89 GLY A CA 1
ATOM 670 C C . GLY A 1 89 ? 6.595 7.411 -14.355 1.00 84.75 89 GLY A C 1
ATOM 671 O O . GLY A 1 89 ? 6.837 6.763 -15.366 1.00 84.75 89 GLY A O 1
ATOM 672 N N . ALA A 1 90 ? 7.216 7.162 -13.204 1.00 86.75 90 ALA A N 1
ATOM 673 C CA . ALA A 1 90 ? 8.185 6.083 -13.040 1.00 86.75 90 ALA A CA 1
ATOM 674 C C . ALA A 1 90 ? 7.525 4.703 -12.862 1.00 86.75 90 ALA A C 1
ATOM 676 O O . ALA A 1 90 ? 8.080 3.704 -13.315 1.00 86.75 90 ALA A O 1
ATOM 677 N N . GLU A 1 91 ? 6.352 4.639 -12.229 1.00 86.19 91 GLU A N 1
ATOM 678 C CA . GLU A 1 91 ? 5.603 3.389 -12.045 1.00 86.19 91 GLU A CA 1
ATOM 679 C C . GLU A 1 91 ? 4.809 2.984 -13.289 1.00 86.19 91 GLU A C 1
ATOM 681 O O . GLU A 1 91 ? 4.694 1.798 -13.570 1.00 86.19 91 GLU A O 1
ATOM 686 N N . TYR A 1 92 ? 4.275 3.932 -14.058 1.00 85.69 92 TYR A N 1
ATOM 687 C CA . TYR A 1 92 ? 3.400 3.623 -15.197 1.00 85.69 92 TYR A CA 1
ATOM 688 C C . TYR A 1 92 ? 4.018 3.965 -16.563 1.00 85.69 92 TYR A C 1
ATOM 690 O O . TYR A 1 92 ? 3.511 3.546 -17.607 1.00 85.69 92 TYR A O 1
ATOM 698 N N . GLY A 1 93 ? 5.148 4.673 -16.563 1.00 83.50 93 GLY A N 1
ATOM 699 C CA . GLY A 1 93 ? 5.752 5.285 -17.743 1.00 83.50 93 GLY A CA 1
ATOM 700 C C . GLY A 1 93 ? 5.193 6.687 -18.005 1.00 83.50 93 GLY A C 1
ATOM 701 O O . GLY A 1 93 ? 4.227 7.127 -17.379 1.00 83.50 93 GLY A O 1
ATOM 702 N N . ALA A 1 94 ? 5.776 7.414 -18.958 1.00 81.50 94 ALA A N 1
ATOM 703 C CA . ALA A 1 94 ? 5.183 8.656 -19.454 1.00 81.50 94 ALA A CA 1
ATOM 704 C C . ALA A 1 94 ? 5.545 8.886 -20.919 1.00 81.50 94 ALA A C 1
ATOM 706 O O . ALA A 1 94 ? 6.717 8.933 -21.276 1.00 81.50 94 ALA A O 1
ATOM 707 N N . LYS A 1 95 ? 4.535 9.127 -21.763 1.00 80.25 95 LYS A N 1
ATOM 708 C CA . LYS A 1 95 ? 4.749 9.393 -23.197 1.00 80.25 95 LYS A CA 1
ATOM 709 C C . LYS A 1 95 ? 5.504 10.703 -23.460 1.00 80.25 95 LYS A C 1
ATOM 711 O O . LYS A 1 95 ? 6.166 10.837 -24.479 1.00 80.25 95 LYS A O 1
ATOM 716 N N . LYS A 1 96 ? 5.406 11.668 -22.537 1.00 80.69 96 LYS A N 1
ATOM 717 C CA . LYS A 1 96 ? 5.955 13.024 -22.696 1.00 80.69 96 LYS A CA 1
ATOM 718 C C . LYS A 1 96 ? 7.475 13.114 -22.505 1.00 80.69 96 LYS A C 1
ATOM 720 O O . LYS A 1 96 ? 8.081 14.043 -23.026 1.00 80.69 96 LYS A O 1
ATOM 725 N N . TYR A 1 97 ? 8.104 12.206 -21.753 1.00 81.25 97 TYR A N 1
ATOM 726 C CA . TYR A 1 97 ? 9.525 12.343 -21.407 1.00 81.25 97 TYR A CA 1
ATOM 727 C C . TYR A 1 97 ? 10.306 11.057 -21.664 1.00 81.25 97 TYR A C 1
ATOM 729 O O . TYR A 1 97 ? 9.980 10.014 -21.108 1.00 81.25 97 TYR A O 1
ATOM 737 N N . LYS A 1 98 ? 11.418 11.175 -22.399 1.00 81.81 98 LYS A N 1
ATOM 738 C CA . LYS A 1 98 ? 12.311 10.056 -22.759 1.00 81.81 98 LYS A CA 1
ATOM 739 C C . LYS A 1 98 ? 12.940 9.329 -21.562 1.00 81.81 98 LYS A C 1
ATOM 741 O O . LYS A 1 98 ? 13.331 8.180 -21.687 1.00 81.81 98 LYS A O 1
ATOM 746 N N . ARG A 1 99 ? 13.055 9.999 -20.407 1.00 82.31 99 ARG A N 1
ATOM 747 C CA . ARG A 1 99 ? 13.631 9.416 -19.180 1.00 82.31 99 ARG A CA 1
ATOM 748 C C . ARG A 1 99 ? 12.729 8.383 -18.510 1.00 82.31 99 ARG A C 1
ATOM 750 O O . ARG A 1 99 ? 13.216 7.612 -17.692 1.00 82.31 99 ARG A O 1
ATOM 757 N N . PHE A 1 100 ? 11.424 8.409 -18.778 1.00 84.88 100 PHE A N 1
ATOM 758 C CA . PHE A 1 100 ? 10.524 7.418 -18.206 1.00 84.88 100 PHE A CA 1
ATOM 759 C C . PHE A 1 100 ? 10.468 6.189 -19.105 1.00 84.88 100 PHE A C 1
ATOM 761 O O . PHE A 1 100 ? 10.556 6.323 -20.327 1.00 84.88 100 PHE A O 1
ATOM 768 N N . PRO A 1 101 ? 10.287 4.997 -18.519 1.00 81.00 101 PRO A N 1
ATOM 769 C CA . PRO A 1 101 ? 10.013 3.808 -19.303 1.00 81.00 101 PRO A CA 1
ATOM 770 C C . PRO A 1 101 ? 8.793 4.000 -20.229 1.00 81.00 101 PRO A C 1
ATOM 772 O O . PRO A 1 101 ? 7.926 4.839 -19.941 1.00 81.00 101 PRO A O 1
ATOM 775 N N . PRO A 1 102 ? 8.692 3.218 -21.320 1.00 83.69 102 PRO A N 1
ATOM 776 C CA . PRO A 1 102 ? 7.546 3.273 -22.220 1.00 83.69 102 PRO A CA 1
ATOM 777 C C . PRO A 1 102 ? 6.217 3.115 -21.474 1.00 83.69 102 PRO A C 1
ATOM 779 O O . PRO A 1 102 ? 6.069 2.259 -20.610 1.00 83.69 102 PRO A O 1
ATOM 782 N N . TRP A 1 103 ? 5.225 3.935 -21.817 1.00 80.00 103 TRP A N 1
ATOM 783 C CA . TRP A 1 103 ? 3.897 3.840 -21.212 1.00 80.00 103 TRP A CA 1
ATOM 784 C C . TRP A 1 103 ? 3.291 2.444 -21.420 1.00 80.00 103 TRP A C 1
ATOM 786 O O . TRP A 1 103 ? 3.076 2.038 -22.562 1.00 80.00 103 TRP A O 1
ATOM 796 N N . LYS A 1 104 ? 2.975 1.734 -20.329 1.00 77.25 104 LYS A N 1
ATOM 797 C CA . LYS A 1 104 ? 2.434 0.360 -20.389 1.00 77.25 104 LYS A CA 1
ATOM 798 C C . LYS A 1 104 ? 0.921 0.271 -20.633 1.00 77.25 104 LYS A C 1
ATOM 800 O O . LYS A 1 104 ? 0.406 -0.824 -20.836 1.00 77.25 104 LYS A O 1
ATOM 805 N N . GLY A 1 105 ? 0.208 1.398 -20.648 1.00 75.62 105 GLY A N 1
ATOM 806 C CA . GLY A 1 105 ? -1.248 1.446 -20.830 1.00 75.62 105 GLY A CA 1
ATOM 807 C C . GLY A 1 105 ? -1.982 2.026 -19.619 1.00 75.62 105 GLY A C 1
ATOM 808 O O . GLY A 1 105 ? -1.372 2.311 -18.596 1.00 75.62 105 GLY A O 1
ATOM 809 N N . ASN A 1 106 ? -3.297 2.221 -19.742 1.00 67.38 106 ASN A N 1
ATOM 810 C CA . ASN A 1 106 ? -4.160 2.571 -18.608 1.00 67.38 106 ASN A CA 1
ATOM 811 C C . ASN A 1 106 ? -4.633 1.293 -17.903 1.00 67.38 106 ASN A C 1
ATOM 813 O O . ASN A 1 106 ? -4.825 0.264 -18.550 1.00 67.38 106 ASN A O 1
ATOM 817 N N . GLN A 1 107 ? -4.894 1.381 -16.599 1.00 64.06 107 GLN A N 1
ATOM 818 C CA . GLN A 1 107 ? -5.549 0.314 -15.850 1.00 64.06 107 GLN A CA 1
ATOM 819 C C . GLN A 1 107 ? -6.984 0.699 -15.524 1.00 64.06 107 GLN A C 1
ATOM 821 O O . GLN A 1 107 ? -7.217 1.680 -14.825 1.00 64.06 107 GLN A O 1
ATOM 826 N N . TRP A 1 108 ? -7.934 -0.104 -15.995 1.00 56.34 108 TRP A N 1
ATOM 827 C CA . TRP A 1 108 ? -9.341 0.007 -15.596 1.00 56.34 108 TRP A CA 1
ATOM 828 C C . TRP A 1 108 ? -9.820 -1.207 -14.786 1.00 56.34 108 TRP A C 1
ATOM 830 O O . TRP A 1 108 ? -10.950 -1.208 -14.313 1.00 56.34 108 TRP A O 1
ATOM 840 N N . SER A 1 109 ? -8.964 -2.223 -14.605 1.00 56.88 109 SER A N 1
ATOM 841 C CA . SER A 1 109 ? -9.252 -3.443 -13.845 1.00 56.88 109 SER A CA 1
ATOM 842 C C . SER A 1 109 ? -8.006 -3.920 -13.074 1.00 56.88 109 SER A C 1
ATOM 844 O O . SER A 1 109 ? -6.906 -3.925 -13.639 1.00 56.88 109 SER A O 1
ATOM 846 N N . PRO A 1 110 ? -8.139 -4.318 -11.794 1.00 54.38 110 PRO A N 1
ATOM 847 C CA . PRO A 1 110 ? -7.035 -4.867 -11.001 1.00 54.38 110 PRO A CA 1
ATOM 848 C C . PRO A 1 110 ? -6.516 -6.205 -11.561 1.00 54.38 110 PRO A C 1
ATOM 850 O O . PRO A 1 110 ? -5.316 -6.486 -11.487 1.00 54.38 110 PRO A O 1
ATOM 853 N N . ASP A 1 111 ? -7.395 -6.979 -12.204 1.00 57.72 111 ASP A N 1
ATOM 854 C CA . ASP A 1 111 ? -7.123 -8.362 -12.607 1.00 57.72 111 ASP A CA 1
ATOM 855 C C . ASP A 1 111 ? -6.754 -8.503 -14.091 1.00 57.72 111 ASP A C 1
ATOM 857 O O . ASP A 1 111 ? -6.026 -9.417 -14.468 1.00 57.72 111 ASP A O 1
ATOM 861 N N . SER A 1 112 ? -7.163 -7.550 -14.934 1.00 54.16 112 SER A N 1
ATOM 862 C CA . SER A 1 112 ? -6.866 -7.553 -16.369 1.00 54.16 112 SER A CA 1
ATOM 863 C C . SER A 1 112 ? -6.100 -6.288 -16.777 1.00 54.16 112 SER A C 1
ATOM 865 O O . SER A 1 112 ? -6.693 -5.248 -17.069 1.00 54.16 112 SER A O 1
ATOM 867 N N . GLY A 1 113 ? -4.766 -6.371 -16.796 1.00 55.66 113 GLY A N 1
ATOM 868 C CA . GLY A 1 113 ? -3.899 -5.317 -17.340 1.00 55.66 113 GLY A CA 1
ATOM 869 C C . GLY A 1 113 ? -2.419 -5.467 -16.970 1.00 55.66 113 GLY A C 1
ATOM 870 O O . GLY A 1 113 ? -2.071 -5.637 -15.807 1.00 55.66 113 GLY A O 1
ATOM 871 N N . LYS A 1 114 ? -1.500 -5.382 -17.937 1.00 61.84 114 LYS A N 1
ATOM 872 C CA . LYS A 1 114 ? -0.051 -5.290 -17.665 1.00 61.84 114 LYS A CA 1
ATOM 873 C C . LYS A 1 114 ? 0.316 -3.841 -17.363 1.00 61.84 114 LYS A C 1
ATOM 875 O O . LYS A 1 114 ? 0.764 -3.142 -18.259 1.00 61.84 114 LYS A O 1
ATOM 880 N N . VAL A 1 115 ? 0.116 -3.355 -16.149 1.00 75.50 115 VAL A N 1
ATOM 881 C CA . VAL A 1 115 ? 0.365 -1.934 -15.869 1.00 75.50 115 VAL A CA 1
ATOM 882 C C . VAL A 1 115 ? 0.993 -1.774 -14.511 1.00 75.50 115 VAL A C 1
ATOM 884 O O . VAL A 1 115 ? 0.660 -2.532 -13.620 1.00 75.50 115 VAL A O 1
ATOM 887 N N . GLY A 1 116 ? 1.953 -0.857 -14.405 1.00 77.88 116 GLY A N 1
ATOM 888 C CA . GLY A 1 116 ? 2.909 -0.796 -13.303 1.00 77.88 116 GLY A CA 1
ATOM 889 C C . GLY A 1 116 ? 4.244 -1.478 -13.629 1.00 77.88 116 GLY A C 1
ATOM 890 O O . GLY A 1 116 ? 4.312 -2.433 -14.416 1.00 77.88 116 GLY A O 1
ATOM 891 N N . TYR A 1 117 ? 5.326 -0.978 -13.043 1.00 84.44 117 TYR A N 1
ATOM 892 C CA . TYR A 1 117 ? 6.661 -1.570 -13.127 1.00 84.44 117 TYR A CA 1
ATOM 893 C C . TYR A 1 117 ? 7.039 -2.325 -11.857 1.00 84.44 117 TYR A C 1
ATOM 895 O O . TYR A 1 117 ? 7.814 -3.269 -11.965 1.00 84.44 117 TYR A O 1
ATOM 903 N N . ALA A 1 118 ? 6.472 -1.966 -10.703 1.00 88.19 118 ALA A N 1
ATOM 904 C CA . ALA A 1 118 ? 6.801 -2.602 -9.431 1.00 88.19 118 ALA A CA 1
ATOM 905 C C . ALA A 1 118 ? 5.568 -2.867 -8.555 1.00 88.19 118 ALA A C 1
ATOM 907 O O . ALA A 1 118 ? 5.316 -4.012 -8.183 1.00 88.19 118 ALA A O 1
ATOM 908 N N . MET A 1 119 ? 4.745 -1.850 -8.280 1.00 85.81 119 MET A N 1
ATOM 909 C CA . MET A 1 119 ? 3.628 -1.959 -7.329 1.00 85.81 119 MET A CA 1
ATOM 910 C C . MET A 1 119 ? 2.561 -2.958 -7.785 1.00 85.81 119 MET A C 1
ATOM 912 O O . MET A 1 119 ? 2.105 -3.796 -7.010 1.00 85.81 119 MET A O 1
ATOM 916 N N . HIS A 1 120 ? 2.155 -2.883 -9.048 1.00 81.75 120 HIS A N 1
ATOM 917 C CA . HIS A 1 120 ? 1.116 -3.769 -9.582 1.00 81.75 120 HIS A CA 1
ATOM 918 C C . HIS A 1 120 ? 1.576 -5.209 -9.800 1.00 81.75 120 HIS A C 1
ATOM 920 O O . HIS A 1 120 ? 0.826 -6.112 -9.426 1.00 81.75 120 HIS A O 1
ATOM 926 N N . PRO A 1 121 ? 2.778 -5.471 -10.356 1.00 84.69 121 PRO A N 1
ATOM 927 C CA . PRO A 1 121 ? 3.345 -6.815 -10.345 1.00 84.69 121 PRO A CA 1
ATOM 928 C C . PRO A 1 121 ? 3.389 -7.424 -8.940 1.00 84.69 121 PRO A C 1
ATOM 930 O O . PRO A 1 121 ? 2.952 -8.563 -8.777 1.00 84.69 121 PRO A O 1
ATOM 933 N N . ALA A 1 122 ? 3.824 -6.657 -7.933 1.00 87.44 122 ALA A N 1
ATOM 934 C CA . ALA A 1 122 ? 3.881 -7.116 -6.545 1.00 87.44 122 ALA A CA 1
ATOM 935 C C . ALA A 1 122 ? 2.500 -7.522 -6.027 1.00 87.44 122 ALA A C 1
ATOM 937 O O . ALA A 1 122 ? 2.320 -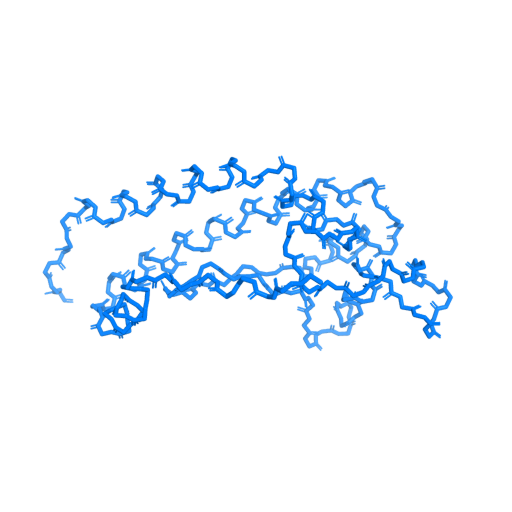8.637 -5.538 1.00 87.44 122 ALA A O 1
ATOM 938 N N . PHE A 1 123 ? 1.508 -6.642 -6.194 1.00 83.50 123 PHE A N 1
ATOM 939 C CA . PHE A 1 123 ? 0.150 -6.910 -5.734 1.00 83.50 123 PHE A CA 1
ATOM 940 C C . PHE A 1 123 ? -0.474 -8.112 -6.446 1.00 83.50 123 PHE A C 1
ATOM 942 O O . PHE A 1 123 ? -1.122 -8.930 -5.809 1.00 83.50 123 PHE A O 1
ATOM 949 N N . ARG A 1 124 ? -0.254 -8.267 -7.757 1.00 84.44 124 ARG A N 1
ATOM 950 C CA . ARG A 1 124 ? -0.807 -9.397 -8.516 1.00 84.44 124 ARG A CA 1
ATOM 951 C C . ARG A 1 124 ? -0.227 -10.733 -8.070 1.00 84.44 124 ARG A C 1
ATOM 953 O O . ARG A 1 124 ? -0.987 -11.677 -7.885 1.00 84.44 124 ARG A O 1
ATOM 960 N N . LYS A 1 125 ? 1.098 -10.816 -7.917 1.00 88.19 125 LYS A N 1
ATOM 961 C CA . LYS A 1 125 ? 1.777 -12.058 -7.519 1.00 88.19 125 LYS A CA 1
ATOM 962 C C . LYS A 1 125 ? 1.368 -12.514 -6.119 1.00 88.19 125 LYS A C 1
ATOM 964 O O . LYS A 1 125 ? 1.332 -13.708 -5.865 1.00 88.19 125 LYS A O 1
ATOM 969 N N . ARG A 1 126 ? 1.053 -11.563 -5.237 1.00 89.31 126 ARG A N 1
ATOM 970 C CA . ARG A 1 126 ? 0.764 -11.806 -3.818 1.00 89.31 126 ARG A CA 1
ATOM 971 C C . ARG A 1 126 ? -0.673 -11.462 -3.429 1.00 89.31 126 ARG A C 1
ATOM 973 O O . ARG A 1 126 ? -0.950 -11.199 -2.267 1.00 89.31 126 ARG A O 1
ATOM 980 N N . LYS A 1 127 ? -1.604 -11.432 -4.390 1.00 88.38 127 LYS A N 1
ATOM 981 C CA . LYS A 1 127 ? -2.996 -11.026 -4.137 1.00 88.38 127 LYS A CA 1
ATOM 982 C C . LYS A 1 127 ? -3.676 -11.948 -3.125 1.00 88.38 127 LYS A C 1
ATOM 984 O O . LYS A 1 127 ? -4.341 -11.450 -2.226 1.00 88.38 127 LYS A O 1
ATOM 989 N N . SER A 1 128 ? -3.519 -13.262 -3.280 1.00 89.75 128 SER A N 1
ATOM 990 C CA . SER A 1 128 ? -4.061 -14.256 -2.345 1.00 89.75 128 SER A CA 1
ATOM 991 C C . SER A 1 128 ? -3.437 -14.107 -0.961 1.00 89.75 128 SER A C 1
ATOM 993 O O . SER A 1 128 ? -4.157 -13.864 -0.004 1.00 89.75 128 SER A O 1
ATOM 995 N N . GLU A 1 129 ? -2.103 -14.100 -0.891 1.00 90.88 129 GLU A N 1
ATOM 996 C CA . GLU A 1 129 ? -1.340 -13.887 0.349 1.00 90.88 129 GLU A CA 1
ATOM 997 C C . GLU A 1 129 ? -1.784 -12.604 1.077 1.00 90.88 129 GLU A C 1
ATOM 999 O O . GLU A 1 129 ? -1.992 -12.600 2.288 1.00 90.88 129 GLU A O 1
ATOM 1004 N N . PHE A 1 130 ? -1.992 -11.509 0.340 1.00 89.94 130 PHE A N 1
ATOM 1005 C CA . PHE A 1 130 ? -2.507 -10.262 0.897 1.00 89.94 130 PHE A CA 1
ATOM 1006 C C . PHE A 1 130 ? -3.898 -10.418 1.503 1.00 89.94 130 PHE A C 1
ATOM 1008 O O . PHE A 1 130 ? -4.137 -9.890 2.586 1.00 89.94 130 PHE A O 1
ATOM 1015 N N . LEU A 1 131 ? -4.813 -11.087 0.797 1.00 90.88 131 LEU A N 1
ATOM 1016 C CA . LEU A 1 131 ? -6.171 -11.303 1.285 1.00 90.88 131 LEU A CA 1
ATOM 1017 C C . LEU A 1 131 ? -6.154 -12.136 2.565 1.00 90.88 131 LEU A C 1
ATOM 1019 O O . LEU A 1 131 ? -6.795 -11.731 3.527 1.00 90.88 131 LEU A O 1
ATOM 1023 N N . ASP A 1 132 ? -5.364 -13.206 2.613 1.00 91.81 132 ASP A N 1
ATOM 1024 C CA . ASP A 1 132 ? -5.259 -14.069 3.792 1.00 91.81 132 ASP A CA 1
ATOM 1025 C C . ASP A 1 132 ? -4.732 -13.291 5.007 1.00 91.81 132 ASP A C 1
ATOM 1027 O O . ASP A 1 132 ? -5.350 -13.288 6.073 1.00 91.81 132 ASP A O 1
ATOM 1031 N N . ILE A 1 133 ? -3.632 -12.547 4.831 1.00 88.62 133 ILE A N 1
ATOM 1032 C CA . ILE A 1 133 ? -3.049 -11.719 5.897 1.00 88.62 133 ILE A CA 1
ATOM 1033 C C . ILE A 1 133 ? -4.044 -10.639 6.339 1.00 88.62 133 ILE A C 1
ATOM 1035 O O . ILE A 1 133 ? -4.238 -10.414 7.534 1.00 88.62 133 ILE A O 1
ATOM 1039 N N . TYR A 1 134 ? -4.684 -9.957 5.390 1.00 91.06 134 TYR A N 1
ATOM 1040 C CA . TYR A 1 134 ? -5.598 -8.861 5.693 1.00 91.06 134 TYR A CA 1
ATOM 1041 C C . TYR A 1 134 ? -6.862 -9.337 6.412 1.00 91.06 134 TYR A C 1
ATOM 1043 O O . TYR A 1 134 ? -7.265 -8.700 7.385 1.00 91.06 134 TYR A O 1
ATOM 1051 N N . MET A 1 135 ? -7.442 -10.463 5.993 1.00 91.69 135 MET A N 1
ATOM 1052 C CA . MET A 1 135 ? -8.590 -11.076 6.664 1.00 91.69 135 MET A CA 1
ATOM 1053 C C . MET A 1 135 ? -8.223 -11.514 8.083 1.00 91.69 135 MET A C 1
ATOM 1055 O O . MET A 1 135 ? -8.904 -11.114 9.019 1.00 91.69 135 MET A O 1
ATOM 1059 N N . ALA A 1 136 ? -7.086 -12.190 8.274 1.00 90.00 136 ALA A N 1
ATOM 1060 C CA . ALA A 1 136 ? -6.628 -12.587 9.607 1.00 90.00 136 ALA A CA 1
ATOM 1061 C C . ALA A 1 136 ? -6.413 -11.383 10.546 1.00 90.00 136 ALA A C 1
ATOM 1063 O O . ALA A 1 136 ? -6.749 -11.434 11.731 1.00 90.00 136 ALA A O 1
ATOM 1064 N N . MET A 1 137 ? -5.872 -10.271 10.032 1.00 88.75 137 MET A N 1
ATOM 1065 C CA . MET A 1 137 ? -5.711 -9.048 10.825 1.00 88.75 137 MET A CA 1
ATOM 1066 C C . MET A 1 137 ? -7.051 -8.387 11.170 1.00 88.75 137 MET A C 1
ATOM 1068 O O . MET A 1 137 ? -7.192 -7.847 12.269 1.00 88.75 137 MET A O 1
ATOM 1072 N N . LEU A 1 138 ? -8.022 -8.406 10.251 1.00 88.06 138 LEU A N 1
ATOM 1073 C CA . LEU A 1 138 ? -9.367 -7.894 10.513 1.00 88.06 138 LEU A CA 1
ATOM 1074 C C . LEU A 1 138 ? -10.094 -8.753 11.545 1.00 88.06 138 LEU A C 1
ATOM 1076 O O . LEU A 1 138 ? -10.600 -8.200 12.519 1.00 88.06 138 LEU A O 1
ATOM 1080 N N . ASP A 1 139 ? -10.086 -10.074 11.378 1.00 88.56 139 ASP A N 1
ATOM 1081 C CA . ASP A 1 139 ? -10.733 -11.015 12.293 1.00 88.56 139 ASP A CA 1
ATOM 1082 C C . ASP A 1 139 ? -10.189 -10.855 13.708 1.00 88.56 139 ASP A C 1
ATOM 1084 O O . ASP A 1 139 ? -10.957 -10.733 14.659 1.00 88.56 139 ASP A O 1
ATOM 1088 N N . LYS A 1 140 ? -8.865 -10.723 13.851 1.00 86.31 140 LYS A N 1
ATOM 1089 C CA . LYS A 1 140 ? -8.241 -10.447 15.145 1.00 86.31 140 LYS A CA 1
ATOM 1090 C C . LYS A 1 140 ? -8.809 -9.184 15.796 1.00 86.31 140 LYS A C 1
ATOM 1092 O O . LYS A 1 140 ? -9.223 -9.234 16.949 1.00 86.31 140 LYS A O 1
ATOM 1097 N N . VAL A 1 141 ? -8.879 -8.070 15.064 1.00 85.75 141 VAL A N 1
ATOM 1098 C CA . VAL A 1 141 ? -9.400 -6.799 15.602 1.00 85.75 141 VAL A CA 1
ATOM 1099 C C . VAL A 1 141 ? -10.889 -6.861 15.928 1.00 85.75 141 VAL A C 1
ATOM 1101 O O . VAL A 1 141 ? -11.318 -6.194 16.862 1.00 85.75 141 VAL A O 1
ATOM 1104 N N . LEU A 1 142 ? -11.673 -7.620 15.163 1.00 82.44 142 LEU A N 1
ATOM 1105 C CA . LEU A 1 142 ? -13.116 -7.742 15.371 1.00 82.44 142 LEU A CA 1
ATOM 1106 C C . LEU A 1 142 ? -13.481 -8.769 16.455 1.00 82.44 142 LEU A C 1
ATOM 1108 O O . LEU A 1 142 ? -14.559 -8.669 17.030 1.00 82.44 142 LEU A O 1
ATOM 1112 N N . SER A 1 143 ? -12.597 -9.730 16.733 1.00 84.38 143 SER A N 1
ATOM 1113 C CA . SER A 1 143 ? -12.752 -10.726 17.803 1.00 84.38 143 SER A CA 1
ATOM 1114 C C . SER A 1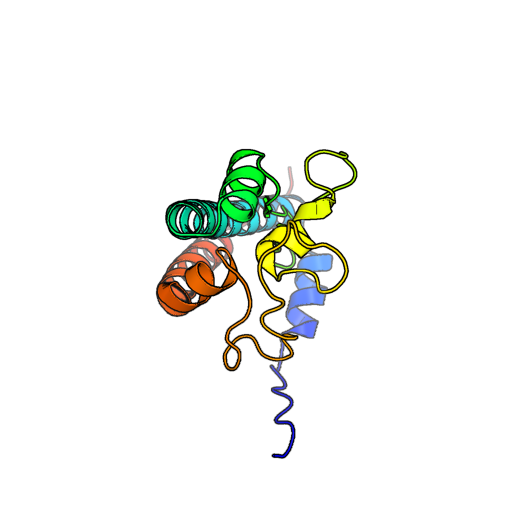 143 ? -12.319 -10.224 19.185 1.00 84.38 143 SER A C 1
ATOM 1116 O O . SER A 1 143 ? -12.751 -10.768 20.199 1.00 84.38 143 SER A O 1
ATOM 1118 N N . GLU A 1 144 ? -11.461 -9.200 19.238 1.00 80.38 144 GLU A N 1
ATOM 1119 C CA . GLU A 1 144 ? -11.030 -8.580 20.491 1.00 80.38 144 GLU A CA 1
ATOM 1120 C C . GLU A 1 144 ? -12.221 -7.813 21.103 1.00 80.38 144 GLU A C 1
ATOM 1122 O O . GLU A 1 144 ? -12.825 -6.988 20.410 1.00 80.38 144 GLU A O 1
ATOM 1127 N N . PRO A 1 145 ? -12.578 -8.045 22.385 1.00 73.19 145 PRO A N 1
ATOM 1128 C CA . PRO A 1 145 ? -13.604 -7.248 23.042 1.00 73.19 145 PRO A CA 1
ATOM 1129 C C . PRO A 1 145 ? -13.163 -5.787 23.011 1.00 73.19 145 PRO A C 1
ATOM 1131 O O . PRO A 1 145 ? -12.060 -5.441 23.446 1.00 73.19 145 PRO A O 1
ATOM 1134 N N . PHE A 1 146 ? -14.004 -4.929 22.438 1.00 67.38 146 PHE A N 1
ATOM 1135 C CA . PHE A 1 146 ? -13.694 -3.512 22.381 1.00 67.38 146 PHE A CA 1
ATOM 1136 C C . PHE A 1 146 ? -13.682 -2.968 23.811 1.00 67.38 146 PHE A C 1
ATOM 1138 O O . PHE A 1 146 ? -14.651 -3.200 24.535 1.00 67.38 146 PHE A O 1
ATOM 1145 N N . PRO A 1 147 ? -12.611 -2.280 24.243 1.00 59.12 147 PRO A N 1
ATOM 1146 C CA . PRO A 1 147 ? -12.624 -1.634 25.543 1.00 59.12 147 PRO A CA 1
ATOM 1147 C C . PRO A 1 147 ? -13.789 -0.643 25.571 1.00 59.12 147 PRO A C 1
ATOM 1149 O O . PRO A 1 147 ? -13.911 0.179 24.657 1.00 59.12 147 PRO A O 1
ATOM 1152 N N . GLU A 1 148 ? -14.647 -0.758 26.585 1.00 56.12 148 GLU A N 1
ATOM 1153 C CA . GLU A 1 148 ? -15.620 0.286 26.897 1.00 56.12 148 GLU A CA 1
ATOM 1154 C C . GLU A 1 148 ? -14.840 1.574 27.176 1.00 56.12 148 GLU A C 1
ATOM 1156 O O . GLU A 1 148 ? -13.769 1.538 27.786 1.00 56.12 148 GLU A O 1
ATOM 1161 N N . ASP A 1 149 ? -15.315 2.678 26.604 1.00 53.97 149 ASP A N 1
ATOM 1162 C CA . ASP A 1 149 ? -14.603 3.952 26.551 1.00 53.97 149 ASP A CA 1
ATOM 1163 C C . ASP A 1 149 ? -14.028 4.354 27.930 1.00 53.97 149 ASP A C 1
ATOM 1165 O O . ASP A 1 149 ? -14.757 4.422 28.920 1.00 53.97 149 ASP A O 1
ATOM 1169 N N . VAL A 1 150 ? -12.718 4.644 27.976 1.00 42.25 150 VAL A N 1
ATOM 1170 C CA . VAL A 1 150 ? -12.074 5.443 29.039 1.00 42.25 150 VAL A CA 1
ATOM 1171 C C . VAL A 1 150 ? -11.917 6.867 28.533 1.00 42.25 150 VAL A C 1
ATOM 1173 O O . VAL A 1 150 ? -11.420 7.018 27.387 1.00 42.25 150 VAL A O 1
#

Radius of gyration: 17.81 Å; chains: 1; bounding box: 41×32×52 Å

pLDDT: mean 81.35, std 11.19, range [42.25, 92.88]

Secondary structure (DSSP, 8-state):
--------TTHHHHHHHHHHS-HHHHHHHHHHHHHHHHHHHHHHHHHHTTS-HHHHHHHHTT-EEE---TT---EEE--SSHHHHTHHHHHH--TT-TTSPPP----S-SSS----SSHHHHHHHTHHHHHHHHHHHHHHHHHSPPPPP-